Protein AF-A0A9X9XJI3-F1 (afdb_monomer)

Mean predicted aligned error: 17.51 Å

pLDDT: mean 70.68, std 14.54, range [41.31, 91.31]

InterPro domains:
  IPR009506 YjiS-like domain [PF06568] (57-91)

Organism: NCBI:txid1346889

Sequence (102 aa):
MSNEFLQIGLIHHTPHHHHPRHGQDVAPRRAELLSGASRLRARILRSSMCRAVGRLTRLMHLWRRRLAESNKLREMSDRELRDMNVNRYDVAHAVRRPFWRS

Foldseek 3Di:
DDDDDDPDPDDDDDDDDDDDDPDDDPPPPVVVVVVVVVVVVVVVVVVVVVVVVVVVVVVVVVVVVVVVVLVVLVPDDQVVCVVVVHHPVVSVVVVPDDPVPD

Solvent-accessible surface area (backbone atoms only — not comparable to full-atom values): 6601 Å² total; per-residue (Å²): 135,88,82,80,89,86,87,83,85,89,72,90,81,84,84,82,86,83,82,88,80,92,73,86,82,83,61,62,71,62,56,52,55,57,61,53,50,51,56,56,49,51,54,52,50,49,58,53,48,55,53,51,48,56,53,50,50,53,53,49,49,54,50,51,51,52,48,51,54,48,49,53,62,65,70,49,48,76,63,61,33,49,76,69,74,44,55,72,66,58,53,56,53,56,68,69,50,56,89,90,73,121

Secondary structure (DSSP, 8-state):
-----------------------S-SSHHHHHHHHHHHHHHHHHHHHHHHHHHHHHHHHHHHHHHHHHHHHHHHHS-HHHHHHTT--HHHHHHHHHS-TT--

Radius of gyration: 39.78 Å; Cα contacts (8 Å, |Δi|>4): 13; chains: 1; bounding box: 78×19×110 Å

Structure (mmCIF, N/CA/C/O backbone):
data_AF-A0A9X9XJI3-F1
#
_entry.id   AF-A0A9X9XJI3-F1
#
loop_
_atom_site.group_PDB
_atom_site.id
_atom_site.type_symbol
_atom_site.label_atom_id
_atom_site.label_alt_id
_atom_site.label_comp_id
_atom_site.label_asym_id
_atom_site.label_entity_id
_atom_site.label_seq_id
_atom_site.pdbx_PDB_ins_code
_atom_site.Cartn_x
_atom_site.Cartn_y
_atom_site.Cartn_z
_atom_site.occupancy
_atom_site.B_iso_or_equiv
_atom_site.auth_seq_id
_atom_site.auth_comp_id
_atom_site.auth_asym_id
_atom_site.auth_atom_id
_atom_site.pdbx_PDB_model_num
ATOM 1 N N . MET A 1 1 ? 25.001 -13.463 -85.226 1.00 44.75 1 MET A N 1
ATOM 2 C CA . MET A 1 1 ? 26.196 -14.328 -85.298 1.00 44.75 1 MET A CA 1
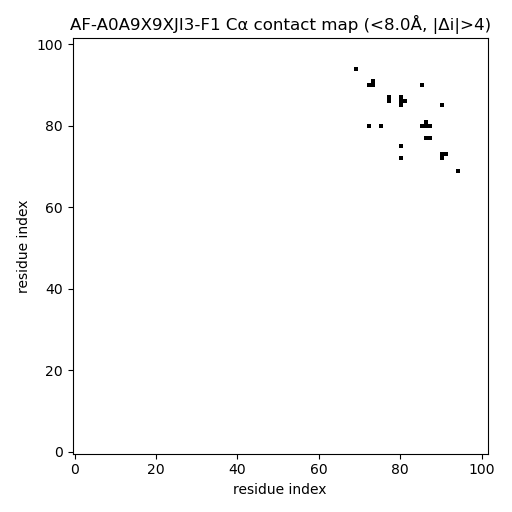ATOM 3 C C . MET A 1 1 ? 27.399 -13.430 -85.524 1.00 44.75 1 MET A C 1
ATOM 5 O O . MET A 1 1 ? 27.247 -12.460 -86.255 1.00 44.75 1 MET A O 1
ATOM 9 N N . SER A 1 2 ? 28.524 -13.762 -84.885 1.00 46.19 2 SER A N 1
ATOM 10 C CA . SER A 1 2 ? 29.861 -13.161 -85.053 1.00 46.19 2 SER A CA 1
ATOM 11 C C . SER A 1 2 ? 30.10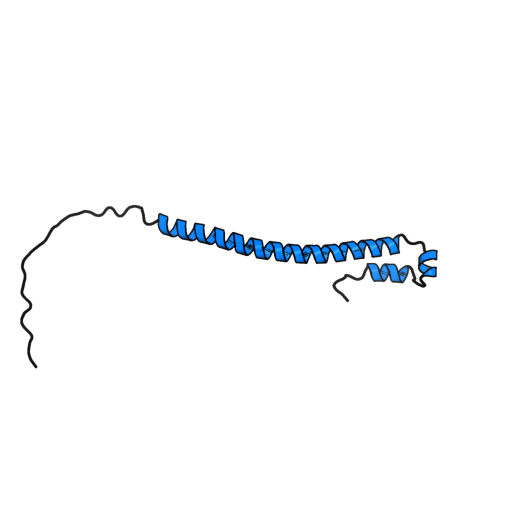8 -11.805 -84.377 1.00 46.19 2 SER A C 1
ATOM 13 O O . SER A 1 2 ? 29.746 -10.760 -84.902 1.00 46.19 2 SER A O 1
ATOM 15 N N . ASN A 1 3 ? 30.781 -11.823 -83.223 1.00 44.41 3 ASN A N 1
ATOM 16 C CA . ASN A 1 3 ? 32.181 -11.382 -83.184 1.00 44.41 3 ASN A CA 1
ATOM 17 C C . ASN A 1 3 ? 32.832 -11.730 -81.842 1.00 44.41 3 ASN A C 1
ATOM 19 O O . ASN A 1 3 ? 32.793 -10.991 -80.862 1.00 44.41 3 ASN A O 1
ATOM 23 N N . GLU A 1 4 ? 33.443 -12.906 -81.856 1.00 51.69 4 GLU A N 1
ATOM 24 C CA . GLU A 1 4 ? 34.685 -13.197 -81.153 1.00 51.69 4 GLU A CA 1
ATOM 25 C C . GLU A 1 4 ? 35.798 -12.376 -81.845 1.00 51.69 4 GLU A C 1
ATOM 27 O O . GLU A 1 4 ? 35.617 -11.960 -82.985 1.00 51.69 4 GLU A O 1
ATOM 32 N N . PHE A 1 5 ? 36.929 -12.138 -81.180 1.00 54.78 5 PHE A N 1
ATOM 33 C CA . PHE A 1 5 ? 38.073 -11.320 -81.637 1.00 54.78 5 PHE A CA 1
ATOM 34 C C . PHE A 1 5 ? 37.968 -9.807 -81.392 1.00 54.78 5 PHE A C 1
ATOM 36 O O . PHE A 1 5 ? 37.650 -9.024 -82.279 1.00 54.78 5 PHE A O 1
ATOM 43 N N . LEU A 1 6 ? 38.348 -9.392 -80.178 1.00 49.91 6 LEU A N 1
ATOM 44 C CA . LEU A 1 6 ? 39.440 -8.421 -79.959 1.00 49.91 6 LEU A CA 1
ATOM 45 C C . LEU A 1 6 ? 39.724 -8.273 -78.452 1.00 49.91 6 LEU A C 1
ATOM 47 O O . LEU A 1 6 ? 39.678 -7.198 -77.865 1.00 49.91 6 LEU A O 1
ATOM 51 N N . GLN A 1 7 ? 40.038 -9.397 -77.811 1.00 54.91 7 GLN A N 1
ATOM 52 C CA . GLN A 1 7 ? 40.901 -9.413 -76.634 1.00 54.91 7 GLN A CA 1
ATOM 53 C C . GLN A 1 7 ? 42.280 -9.814 -77.142 1.00 54.91 7 GLN A C 1
ATOM 55 O O . GLN A 1 7 ? 42.422 -10.944 -77.581 1.00 54.91 7 GLN A O 1
ATOM 60 N N . ILE A 1 8 ? 43.233 -8.883 -77.149 1.00 51.44 8 ILE A N 1
ATOM 61 C CA . ILE A 1 8 ? 44.662 -9.050 -76.820 1.00 51.44 8 ILE A CA 1
ATOM 62 C C . ILE A 1 8 ? 45.227 -7.622 -76.819 1.00 51.44 8 ILE A C 1
ATOM 64 O O . ILE A 1 8 ? 45.623 -7.066 -77.837 1.00 51.44 8 ILE A O 1
ATOM 68 N N . GLY A 1 9 ? 45.186 -7.003 -75.645 1.00 49.69 9 GLY A N 1
ATOM 69 C CA . GLY A 1 9 ? 45.902 -5.774 -75.314 1.00 49.69 9 GLY A CA 1
ATOM 70 C C . GLY A 1 9 ? 46.741 -6.048 -74.076 1.00 49.69 9 GLY A C 1
ATOM 71 O O . GLY A 1 9 ? 46.499 -5.486 -73.015 1.00 49.69 9 GLY A O 1
ATOM 72 N N . LEU A 1 10 ? 47.648 -7.017 -74.198 1.00 50.66 10 LEU A N 1
ATOM 73 C CA . LEU A 1 10 ? 48.611 -7.405 -73.179 1.00 50.66 10 LEU A CA 1
ATOM 74 C C . LEU A 1 10 ? 49.762 -6.389 -73.206 1.00 50.66 10 LEU A C 1
ATOM 76 O O . LEU A 1 10 ? 50.705 -6.546 -73.975 1.00 50.66 10 LEU A O 1
ATOM 80 N N . ILE A 1 11 ? 49.688 -5.340 -72.386 1.00 60.06 11 ILE A N 1
ATOM 81 C CA . ILE A 1 11 ? 50.865 -4.544 -72.024 1.00 60.06 11 ILE A CA 1
ATOM 82 C C . ILE A 1 11 ? 50.962 -4.515 -70.502 1.00 60.06 11 ILE A C 1
ATOM 84 O O . ILE A 1 11 ? 50.063 -4.083 -69.787 1.00 60.06 11 ILE A O 1
ATOM 88 N N . HIS A 1 12 ? 52.082 -5.062 -70.052 1.00 54.84 12 HIS A N 1
ATOM 89 C CA . HIS A 1 12 ? 52.551 -5.200 -68.689 1.00 54.84 12 HIS A CA 1
ATOM 90 C C . HIS A 1 12 ? 52.421 -3.916 -67.859 1.00 54.84 12 HIS A C 1
ATOM 92 O O . HIS A 1 12 ? 52.972 -2.882 -68.224 1.00 54.84 12 HIS A O 1
ATOM 98 N N . HIS A 1 13 ? 51.852 -4.032 -66.658 1.00 51.56 13 HIS A N 1
ATOM 99 C CA . HIS A 1 13 ? 52.382 -3.291 -65.516 1.00 51.56 13 HIS A CA 1
ATOM 100 C C . HIS A 1 13 ? 52.174 -4.082 -64.222 1.00 51.56 13 HIS A C 1
ATOM 102 O O . HIS A 1 13 ? 51.156 -3.993 -63.544 1.00 51.56 13 HIS A O 1
ATOM 108 N N . THR A 1 14 ? 53.175 -4.883 -63.874 1.00 62.28 14 THR A N 1
ATOM 109 C CA . THR A 1 14 ? 53.398 -5.344 -62.504 1.00 62.28 14 THR A CA 1
ATOM 110 C C . THR A 1 14 ? 54.113 -4.245 -61.727 1.00 62.28 14 THR A C 1
ATOM 112 O O . THR A 1 14 ? 55.215 -3.859 -62.116 1.00 62.28 14 THR A O 1
ATOM 115 N N . PRO A 1 15 ? 53.581 -3.819 -60.577 1.00 54.09 15 PRO A N 1
ATOM 116 C CA . PRO A 1 15 ? 54.416 -3.511 -59.437 1.00 54.09 15 PRO A CA 1
ATOM 117 C C . PRO A 1 15 ? 54.228 -4.619 -58.403 1.00 54.09 15 PRO A C 1
ATOM 119 O O . PRO A 1 15 ? 53.170 -4.795 -57.800 1.00 54.09 15 PRO A O 1
ATOM 122 N N . HIS A 1 16 ? 55.288 -5.400 -58.252 1.00 53.16 16 HIS A N 1
ATOM 123 C CA . HIS A 1 16 ? 55.451 -6.377 -57.195 1.00 53.16 16 HIS A CA 1
ATOM 124 C C . HIS A 1 16 ? 55.829 -5.659 -55.885 1.00 53.16 16 HIS A C 1
ATOM 126 O O . HIS A 1 16 ? 56.620 -4.722 -55.895 1.00 53.16 16 HIS A O 1
ATOM 132 N N . HIS A 1 17 ? 55.319 -6.205 -54.779 1.00 49.09 17 HIS A N 1
ATOM 133 C CA . HIS A 1 17 ? 55.715 -6.012 -53.377 1.00 49.09 17 HIS A CA 1
ATOM 134 C C . HIS A 1 17 ? 55.171 -4.808 -52.589 1.00 49.09 17 HIS A C 1
ATOM 136 O O . HIS A 1 17 ? 55.810 -3.771 -52.470 1.00 49.09 17 HIS A O 1
ATOM 142 N N . HIS A 1 18 ? 54.134 -5.084 -51.787 1.00 49.91 18 HIS A N 1
ATOM 143 C CA . HIS A 1 18 ? 54.299 -4.935 -50.340 1.00 49.91 18 HIS A CA 1
ATOM 144 C C . HIS A 1 18 ? 53.709 -6.121 -49.564 1.00 49.91 18 HIS A C 1
ATOM 146 O O . HIS A 1 18 ? 52.663 -6.673 -49.889 1.00 49.91 18 HIS A O 1
ATOM 152 N N . HIS A 1 19 ? 54.491 -6.543 -48.577 1.00 53.16 19 HIS A N 1
ATOM 153 C CA . HIS A 1 19 ? 54.358 -7.722 -47.732 1.00 53.16 19 HIS A CA 1
ATOM 154 C C . HIS A 1 19 ? 53.227 -7.547 -46.693 1.00 53.16 19 HIS A C 1
ATOM 156 O O . HIS A 1 19 ? 52.906 -6.412 -46.331 1.00 53.16 19 HIS A O 1
ATOM 162 N N . PRO A 1 20 ? 52.623 -8.636 -46.184 1.00 59.22 20 PRO A N 1
ATOM 163 C CA . PRO A 1 20 ? 51.483 -8.567 -45.294 1.00 59.22 20 PRO A CA 1
ATOM 164 C C . PRO A 1 20 ? 51.952 -8.276 -43.866 1.00 59.22 20 PRO A C 1
ATOM 166 O O . PRO A 1 20 ? 52.820 -8.958 -43.325 1.00 59.22 20 PRO A O 1
ATOM 169 N N . ARG A 1 21 ? 51.324 -7.301 -43.211 1.00 41.31 21 ARG A N 1
ATOM 170 C CA . ARG A 1 21 ? 51.324 -7.208 -41.748 1.00 41.31 21 ARG A CA 1
ATOM 171 C C . ARG A 1 21 ? 49.883 -7.095 -41.278 1.00 41.31 21 ARG A C 1
ATOM 173 O O . ARG A 1 21 ? 49.387 -6.043 -40.897 1.00 41.31 21 ARG A O 1
ATOM 180 N N . HIS A 1 22 ? 49.188 -8.223 -41.388 1.00 55.59 22 HIS A N 1
ATOM 181 C CA . HIS A 1 22 ? 47.893 -8.438 -40.765 1.00 55.59 22 HIS A CA 1
ATOM 182 C C . HIS A 1 22 ? 48.123 -8.618 -39.263 1.00 55.59 22 HIS A C 1
ATOM 184 O O . HIS A 1 22 ? 48.477 -9.695 -38.794 1.00 55.59 22 HIS A O 1
ATOM 190 N N . GLY A 1 23 ? 47.980 -7.536 -38.510 1.00 58.84 23 GLY A N 1
ATOM 191 C CA . GLY A 1 23 ? 48.146 -7.568 -37.069 1.00 58.84 23 GLY A CA 1
ATOM 192 C C . GLY A 1 23 ? 47.564 -6.320 -36.445 1.00 58.84 23 GLY A C 1
ATOM 193 O O . GLY A 1 23 ? 48.255 -5.319 -36.359 1.00 58.84 23 GLY A O 1
ATOM 194 N N . GLN A 1 24 ? 46.316 -6.458 -35.993 1.00 57.03 24 GLN A N 1
ATOM 195 C CA . GLN A 1 24 ? 45.649 -5.613 -35.000 1.00 57.03 24 GLN A CA 1
ATOM 196 C C . GLN A 1 24 ? 45.300 -4.188 -35.449 1.00 57.03 24 GLN A C 1
ATOM 198 O O . GLN A 1 24 ? 46.093 -3.284 -35.282 1.00 57.03 24 GLN A O 1
ATOM 203 N N . ASP A 1 25 ? 44.074 -4.000 -35.958 1.00 53.50 25 ASP A N 1
ATOM 204 C CA . ASP A 1 25 ? 43.246 -2.821 -35.614 1.00 53.50 25 ASP A CA 1
ATOM 205 C C . ASP A 1 25 ? 41.781 -2.927 -36.093 1.00 53.50 25 ASP A C 1
ATOM 207 O O . ASP A 1 25 ? 41.118 -1.955 -36.441 1.00 53.50 25 ASP A O 1
ATOM 211 N N . VAL A 1 26 ? 41.201 -4.134 -36.079 1.00 54.62 26 VAL A N 1
ATOM 212 C CA . VAL A 1 26 ? 39.756 -4.316 -36.359 1.00 54.62 26 VAL A CA 1
ATOM 213 C C . VAL A 1 26 ? 38.906 -4.204 -35.078 1.00 54.62 26 VAL A C 1
ATOM 215 O O . VAL A 1 26 ? 37.684 -4.350 -35.103 1.00 54.62 26 VAL A O 1
ATOM 218 N N . ALA A 1 27 ? 39.537 -3.930 -33.933 1.00 55.25 27 ALA A N 1
ATOM 219 C CA . ALA A 1 27 ? 38.886 -3.909 -32.627 1.00 55.25 27 ALA A CA 1
ATOM 220 C C . ALA A 1 27 ? 38.111 -2.619 -32.248 1.00 55.25 27 ALA A C 1
ATOM 222 O O . ALA A 1 27 ? 37.169 -2.756 -31.460 1.00 55.25 27 ALA A O 1
ATOM 223 N N . PRO A 1 28 ? 38.376 -1.391 -32.761 1.00 55.56 28 PRO A N 1
ATOM 224 C CA . PRO A 1 28 ? 37.780 -0.205 -32.135 1.00 55.56 28 PRO A CA 1
ATOM 225 C C . PRO A 1 28 ? 36.307 0.025 -32.519 1.00 55.56 28 PRO A C 1
ATOM 227 O O . PRO A 1 28 ? 35.507 0.435 -31.680 1.00 55.56 28 PRO A O 1
ATOM 230 N N . ARG A 1 29 ? 35.875 -0.333 -33.739 1.00 53.59 29 ARG A N 1
ATOM 231 C CA . 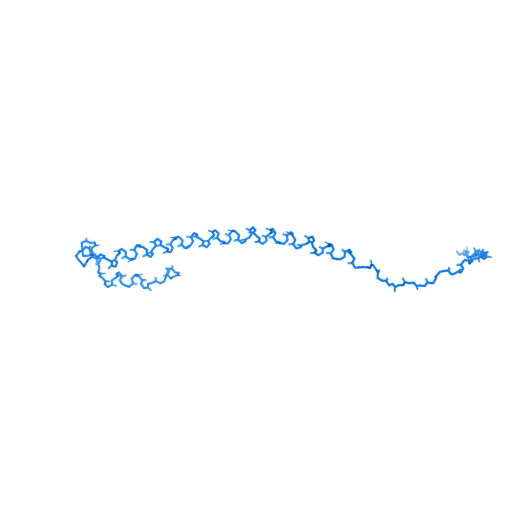ARG A 1 29 ? 34.499 -0.039 -34.203 1.00 53.59 29 ARG A CA 1
ATOM 232 C C . ARG A 1 29 ? 33.401 -0.846 -33.505 1.00 53.59 29 ARG A C 1
ATOM 234 O O . ARG A 1 29 ? 32.291 -0.353 -33.316 1.00 53.59 29 ARG A O 1
ATOM 241 N N . ARG A 1 30 ? 33.678 -2.098 -33.123 1.00 50.47 30 ARG A N 1
ATOM 242 C CA . ARG A 1 30 ? 32.700 -2.939 -32.403 1.00 50.47 30 ARG A CA 1
ATOM 243 C C . ARG A 1 30 ? 32.595 -2.545 -30.929 1.00 50.47 30 ARG A C 1
ATOM 245 O O . ARG A 1 30 ? 31.498 -2.581 -30.376 1.00 50.47 30 ARG A O 1
ATOM 252 N N . ALA A 1 31 ? 33.702 -2.124 -30.316 1.00 56.31 31 ALA A N 1
ATOM 253 C CA . ALA A 1 31 ? 33.723 -1.661 -28.932 1.00 56.31 31 ALA A CA 1
ATOM 254 C C . ALA A 1 31 ? 32.929 -0.350 -28.742 1.00 56.31 31 ALA A C 1
ATOM 256 O O . ALA A 1 31 ? 32.191 -0.216 -27.761 1.00 56.31 31 ALA A O 1
ATOM 257 N N . GLU A 1 32 ? 32.993 0.578 -29.703 1.00 56.94 32 GLU A N 1
ATOM 258 C CA . GLU A 1 32 ? 32.212 1.830 -29.691 1.00 56.94 32 GLU A CA 1
ATOM 259 C C . GLU A 1 32 ? 30.700 1.605 -29.862 1.00 56.94 32 GLU A C 1
ATOM 261 O O . GLU A 1 32 ? 29.889 2.192 -29.141 1.00 56.94 32 GLU A O 1
ATOM 266 N N . LEU A 1 33 ? 30.293 0.692 -30.752 1.00 57.69 33 LEU A N 1
ATOM 267 C CA . LEU A 1 33 ? 28.876 0.352 -30.940 1.00 57.69 33 LEU A CA 1
ATOM 268 C C . LEU A 1 33 ? 28.258 -0.296 -29.689 1.00 57.69 33 LEU A C 1
ATOM 270 O O . LEU A 1 33 ? 27.127 0.023 -29.309 1.00 57.69 33 LEU A O 1
ATOM 274 N N . LEU A 1 34 ? 29.006 -1.163 -29.000 1.00 58.47 34 LEU A N 1
ATOM 275 C CA . LEU A 1 34 ? 28.542 -1.821 -27.774 1.00 58.47 34 LEU A CA 1
ATOM 276 C C . LEU A 1 34 ? 28.429 -0.847 -26.585 1.00 58.47 34 LEU A C 1
ATOM 278 O O . LEU A 1 34 ? 27.517 -0.980 -25.763 1.00 58.47 34 LEU A O 1
ATOM 282 N N . SER A 1 35 ? 29.299 0.164 -26.513 1.00 60.56 35 SER A N 1
ATOM 283 C CA . SER A 1 35 ? 29.309 1.174 -25.440 1.00 60.56 35 SER A CA 1
ATOM 284 C C . SER A 1 35 ? 28.327 2.341 -25.666 1.00 60.56 35 SER A C 1
A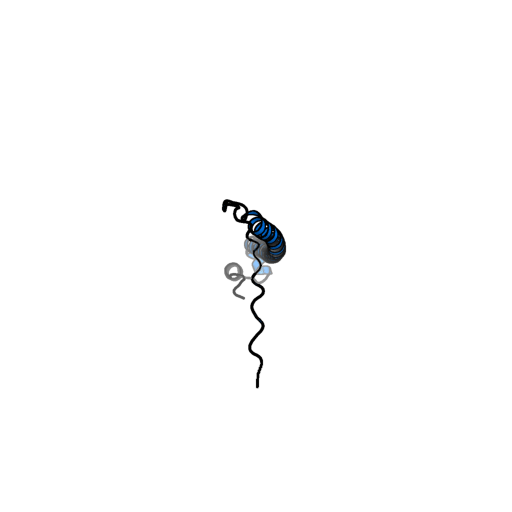TOM 286 O O . SER A 1 35 ? 27.925 3.018 -24.711 1.00 60.56 35 SER A O 1
ATOM 288 N N . GLY A 1 36 ? 27.857 2.550 -26.900 1.00 60.16 36 GLY A N 1
ATOM 289 C CA . GLY A 1 36 ? 26.678 3.376 -27.195 1.00 60.16 36 GLY A CA 1
ATOM 290 C C . GLY A 1 36 ? 25.356 2.677 -26.838 1.00 60.16 36 GLY A C 1
ATOM 291 O O . GLY A 1 36 ? 24.466 3.279 -26.225 1.00 60.16 36 GLY A O 1
ATOM 292 N N . ALA A 1 37 ? 25.246 1.380 -27.146 1.00 61.62 37 ALA A N 1
ATOM 293 C CA . ALA A 1 37 ? 24.039 0.585 -26.904 1.00 61.62 37 ALA A CA 1
ATOM 294 C C . ALA A 1 37 ? 23.707 0.412 -25.407 1.00 61.62 37 ALA A C 1
ATOM 296 O O . ALA A 1 37 ? 22.533 0.404 -25.020 1.00 61.62 37 ALA A O 1
ATOM 297 N N . SER A 1 38 ? 24.723 0.315 -24.546 1.00 62.38 38 SER A N 1
ATOM 298 C CA . SER A 1 38 ? 24.549 0.197 -23.091 1.00 62.38 38 SER A CA 1
ATOM 299 C C . SER A 1 38 ? 23.962 1.465 -22.456 1.00 62.38 38 SER A C 1
ATOM 301 O O . SER A 1 38 ? 23.105 1.366 -21.575 1.00 62.38 38 SER A O 1
ATOM 303 N N . ARG A 1 39 ? 24.329 2.657 -22.947 1.00 61.91 39 ARG A N 1
ATOM 304 C CA . ARG A 1 39 ? 23.799 3.942 -22.451 1.00 61.91 39 ARG A CA 1
ATOM 305 C C . ARG A 1 39 ? 22.313 4.129 -22.766 1.00 61.91 39 ARG A C 1
ATOM 307 O O . ARG A 1 39 ? 21.559 4.598 -21.911 1.00 61.91 39 ARG A O 1
ATOM 314 N N . LEU A 1 40 ? 21.869 3.716 -23.954 1.00 62.91 40 LEU A N 1
ATOM 315 C CA . LEU A 1 40 ? 20.451 3.758 -24.335 1.00 62.91 40 LEU A CA 1
ATOM 316 C C . LEU A 1 40 ? 19.623 2.736 -23.544 1.00 62.91 40 LEU A C 1
ATOM 318 O O . LEU A 1 40 ? 18.570 3.083 -23.001 1.00 62.91 40 LEU A O 1
ATOM 322 N N . ARG A 1 41 ? 20.134 1.507 -23.387 1.00 62.50 41 ARG A N 1
ATOM 323 C CA . ARG A 1 41 ? 19.503 0.468 -22.556 1.00 62.50 41 ARG A CA 1
ATOM 324 C C . ARG A 1 41 ? 19.363 0.902 -21.099 1.00 62.50 41 ARG A C 1
ATOM 326 O O . ARG A 1 41 ? 18.284 0.744 -20.536 1.00 62.50 41 ARG A O 1
ATOM 333 N N . ALA A 1 42 ? 20.395 1.510 -20.513 1.00 71.06 42 ALA A N 1
ATOM 334 C CA . ALA A 1 42 ? 20.348 2.019 -19.142 1.00 71.06 42 ALA A CA 1
ATOM 335 C C . ALA A 1 42 ? 19.261 3.093 -18.953 1.00 71.06 42 ALA A C 1
ATOM 337 O O . ALA A 1 42 ? 18.547 3.085 -17.949 1.00 71.06 42 ALA A O 1
ATOM 338 N N . ARG A 1 43 ? 19.078 3.989 -19.933 1.00 67.50 43 ARG A N 1
ATOM 339 C CA . ARG A 1 43 ? 18.028 5.022 -19.904 1.00 67.50 43 ARG A CA 1
ATOM 340 C C . ARG A 1 43 ? 16.621 4.427 -19.968 1.00 67.50 43 ARG A C 1
ATOM 342 O O . ARG A 1 43 ? 15.758 4.808 -19.175 1.00 67.50 43 ARG A O 1
ATOM 349 N N . ILE A 1 44 ? 16.404 3.474 -20.875 1.00 72.56 44 ILE A N 1
ATOM 350 C CA . ILE A 1 44 ? 15.113 2.793 -21.026 1.00 72.56 44 ILE A CA 1
ATOM 351 C C . ILE A 1 44 ? 14.797 1.994 -19.757 1.00 72.56 44 ILE A C 1
ATOM 353 O O . ILE A 1 44 ? 13.733 2.197 -19.172 1.00 72.56 44 ILE A O 1
ATOM 357 N N . LEU A 1 45 ? 15.746 1.186 -19.269 1.00 74.19 45 LEU A N 1
ATOM 358 C CA . LEU A 1 45 ? 15.612 0.408 -18.033 1.00 74.19 45 LEU A CA 1
ATOM 359 C C . LEU A 1 45 ? 15.292 1.296 -16.828 1.00 74.19 45 LEU A C 1
ATOM 361 O O . LEU A 1 45 ? 14.365 0.988 -16.083 1.00 74.19 45 LEU A O 1
ATOM 365 N N . ARG A 1 46 ? 15.973 2.439 -16.672 1.00 76.06 46 ARG A N 1
ATOM 366 C CA . ARG A 1 46 ? 15.700 3.397 -15.588 1.00 76.06 46 ARG A CA 1
ATOM 367 C C . ARG A 1 46 ? 14.271 3.936 -15.649 1.00 76.06 46 ARG A C 1
ATOM 369 O O . ARG A 1 46 ? 13.601 4.002 -14.623 1.00 76.06 46 ARG A O 1
ATOM 376 N N . SER A 1 47 ? 13.778 4.271 -16.842 1.00 75.56 47 SER A N 1
ATOM 377 C CA . SER A 1 47 ? 12.409 4.779 -17.014 1.00 75.56 47 SER A CA 1
ATOM 378 C C . SER A 1 47 ? 11.339 3.731 -16.681 1.00 75.56 47 SER A C 1
ATOM 380 O O . SER A 1 47 ? 10.306 4.055 -16.088 1.00 75.56 47 SER A O 1
ATOM 382 N N . SER A 1 48 ? 11.591 2.469 -17.030 1.00 74.56 48 SER A N 1
ATOM 383 C CA . SER A 1 48 ? 10.710 1.341 -16.726 1.00 74.56 48 SER A CA 1
ATOM 384 C C . SER A 1 48 ? 10.732 1.023 -15.232 1.00 74.56 48 SER A C 1
ATOM 386 O O . SER A 1 48 ? 9.687 0.818 -14.618 1.00 74.56 48 SER A O 1
ATOM 388 N N . MET A 1 49 ? 11.919 1.063 -14.630 1.00 80.88 49 MET A N 1
ATOM 389 C CA . MET A 1 49 ? 12.146 0.767 -13.221 1.00 80.88 49 MET A CA 1
ATOM 390 C C . MET A 1 49 ? 11.533 1.832 -12.308 1.00 80.88 49 MET A C 1
ATOM 392 O O . MET A 1 49 ? 10.818 1.479 -11.378 1.00 80.88 49 MET A O 1
ATOM 396 N N . CYS A 1 50 ? 11.681 3.127 -12.611 1.00 79.94 50 CYS A N 1
ATOM 397 C CA . CYS A 1 50 ? 10.998 4.188 -11.858 1.00 79.94 50 CYS A CA 1
ATOM 398 C C . CYS A 1 50 ? 9.469 4.051 -11.924 1.00 79.94 50 CYS A C 1
ATOM 400 O O . CYS A 1 50 ? 8.786 4.248 -10.919 1.00 79.94 50 CYS A O 1
ATOM 402 N N . ARG A 1 51 ? 8.921 3.661 -13.084 1.00 78.81 51 ARG A N 1
ATOM 403 C CA . ARG A 1 51 ? 7.483 3.390 -13.225 1.00 78.81 51 ARG A CA 1
ATOM 404 C C . ARG A 1 51 ? 7.042 2.181 -12.398 1.00 78.81 51 ARG A C 1
ATOM 406 O O . ARG A 1 51 ? 6.002 2.251 -11.746 1.00 78.81 51 ARG A O 1
ATOM 413 N N . ALA A 1 52 ? 7.825 1.104 -12.389 1.00 82.31 52 ALA A N 1
ATOM 414 C CA . ALA A 1 52 ? 7.552 -0.073 -11.567 1.00 82.31 52 ALA A CA 1
ATOM 415 C C . ALA A 1 52 ? 7.606 0.257 -10.066 1.00 82.31 52 ALA A C 1
ATOM 417 O O . ALA A 1 52 ? 6.678 -0.080 -9.333 1.00 82.31 52 ALA A O 1
ATOM 418 N N . VAL A 1 53 ? 8.625 1.004 -9.628 1.00 85.12 53 VAL A N 1
ATOM 419 C CA . VAL A 1 53 ? 8.755 1.480 -8.243 1.00 85.12 53 VAL A CA 1
ATOM 420 C C . VAL A 1 53 ? 7.557 2.343 -7.853 1.00 85.12 53 VAL A C 1
ATOM 422 O O . VAL A 1 53 ? 6.969 2.106 -6.806 1.00 85.12 53 VAL A O 1
ATOM 425 N N . GLY A 1 54 ? 7.122 3.275 -8.707 1.00 83.38 54 GLY A N 1
ATOM 426 C CA . GLY A 1 54 ? 5.940 4.103 -8.437 1.00 83.38 54 GLY A CA 1
ATOM 427 C C . GLY A 1 54 ? 4.638 3.305 -8.276 1.00 83.38 54 GLY A C 1
ATOM 428 O O . GLY A 1 54 ? 3.767 3.682 -7.492 1.00 83.38 54 GLY A O 1
ATOM 429 N N . ARG A 1 55 ? 4.486 2.181 -8.987 1.00 81.69 55 ARG A N 1
ATOM 430 C CA . ARG A 1 55 ? 3.346 1.267 -8.786 1.00 81.69 55 ARG A CA 1
ATOM 431 C C . ARG A 1 55 ? 3.474 0.501 -7.470 1.00 81.69 55 ARG A C 1
ATOM 433 O O . ARG A 1 55 ? 2.493 0.380 -6.739 1.00 81.69 55 A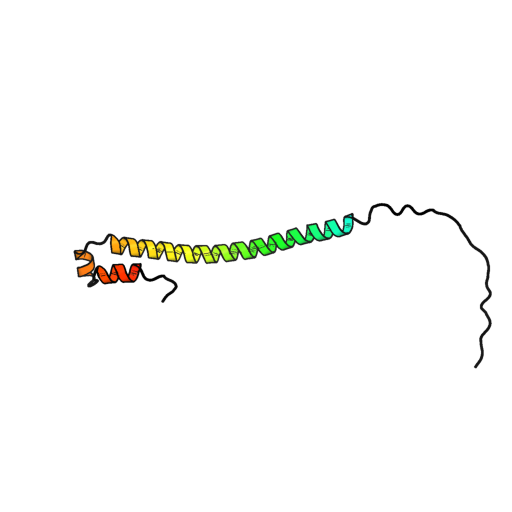RG A O 1
ATOM 440 N N . LEU A 1 56 ? 4.680 0.037 -7.152 1.00 84.81 56 LEU A N 1
ATOM 441 C CA . LEU A 1 56 ? 4.959 -0.706 -5.927 1.00 84.81 56 LEU A CA 1
ATOM 442 C C . LEU A 1 56 ? 4.764 0.162 -4.675 1.00 84.81 56 LEU A C 1
ATOM 444 O O . LEU A 1 56 ? 4.185 -0.298 -3.694 1.00 84.81 56 LEU A O 1
ATOM 448 N N . THR A 1 57 ? 5.170 1.433 -4.714 1.00 86.31 57 THR A N 1
ATOM 449 C CA . THR A 1 57 ? 4.991 2.368 -3.593 1.00 86.31 57 THR A CA 1
ATOM 450 C C . THR A 1 57 ? 3.523 2.680 -3.334 1.00 86.31 57 THR A C 1
ATOM 452 O O . THR A 1 57 ? 3.122 2.732 -2.173 1.00 86.31 57 THR A O 1
ATOM 455 N N . ARG A 1 58 ? 2.695 2.819 -4.379 1.00 85.25 58 ARG A N 1
ATOM 456 C CA . ARG A 1 58 ? 1.235 2.963 -4.220 1.00 85.25 58 ARG A CA 1
ATOM 457 C C . ARG A 1 58 ? 0.624 1.743 -3.535 1.00 85.25 58 ARG A C 1
ATOM 459 O O . ARG A 1 58 ? -0.144 1.905 -2.590 1.00 85.25 58 ARG A O 1
ATOM 466 N N . LEU A 1 59 ? 1.002 0.539 -3.967 1.00 86.38 59 LEU A N 1
ATOM 467 C CA . LEU A 1 59 ? 0.532 -0.702 -3.348 1.00 86.38 59 LEU A CA 1
ATOM 468 C C . LEU A 1 59 ? 0.975 -0.799 -1.879 1.00 86.38 59 LEU A C 1
ATOM 470 O O . LEU A 1 59 ? 0.165 -1.104 -1.006 1.00 86.38 59 LEU A O 1
ATOM 474 N N . MET A 1 60 ? 2.232 -0.460 -1.590 1.00 86.50 60 MET A N 1
ATOM 475 C CA . MET A 1 60 ? 2.759 -0.410 -0.223 1.00 86.50 60 MET A CA 1
ATOM 476 C C . MET A 1 60 ? 2.058 0.631 0.647 1.00 86.50 60 MET A C 1
ATOM 478 O O . MET A 1 60 ? 1.829 0.381 1.828 1.00 86.50 60 MET A O 1
ATOM 482 N N . HIS A 1 61 ? 1.685 1.784 0.095 1.00 88.06 61 HIS A N 1
ATOM 483 C CA . HIS A 1 61 ? 0.962 2.808 0.843 1.00 88.06 61 HIS A CA 1
ATOM 484 C C . HIS A 1 61 ? -0.439 2.330 1.246 1.00 88.06 61 HIS A C 1
ATOM 486 O O . HIS A 1 61 ? -0.832 2.482 2.402 1.00 88.06 61 HIS A O 1
ATOM 492 N N . LEU A 1 62 ? -1.158 1.678 0.326 1.00 86.62 62 LEU A N 1
ATOM 493 C CA . LEU A 1 62 ? -2.444 1.040 0.625 1.00 86.62 62 LEU A CA 1
ATOM 494 C C . LEU A 1 62 ? -2.294 -0.054 1.686 1.00 86.62 62 LEU A C 1
ATOM 496 O O . LEU A 1 62 ? -3.095 -0.125 2.617 1.00 86.62 62 LEU A O 1
ATOM 500 N N . TRP A 1 63 ? -1.238 -0.864 1.583 1.00 84.75 63 TRP A N 1
ATOM 501 C CA . TRP A 1 63 ? -0.958 -1.915 2.557 1.00 84.75 63 TRP A CA 1
ATOM 502 C C . TRP A 1 63 ? -0.675 -1.348 3.951 1.00 84.75 63 TRP A C 1
ATOM 504 O O . TRP A 1 63 ? -1.276 -1.793 4.926 1.00 84.75 63 TRP A O 1
ATOM 514 N N . ARG A 1 64 ? 0.157 -0.302 4.048 1.00 86.75 64 ARG A N 1
ATOM 515 C CA . ARG A 1 64 ? 0.435 0.396 5.313 1.00 86.75 64 ARG A CA 1
ATOM 516 C C . ARG A 1 64 ? -0.823 0.99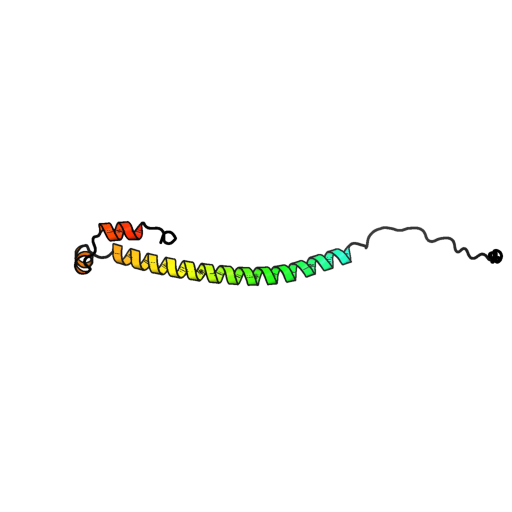3 5.927 1.00 86.75 64 ARG A C 1
ATOM 518 O O . ARG A 1 64 ? -1.033 0.837 7.125 1.00 86.75 64 ARG A O 1
ATOM 525 N N . ARG A 1 65 ? -1.658 1.655 5.121 1.00 87.12 65 ARG A N 1
ATOM 526 C CA . ARG A 1 65 ? -2.919 2.233 5.596 1.00 87.12 65 ARG A CA 1
ATOM 527 C C . ARG A 1 65 ? -3.838 1.152 6.162 1.00 87.12 65 ARG A C 1
ATOM 529 O O . ARG A 1 65 ? -4.341 1.300 7.269 1.00 87.12 65 AR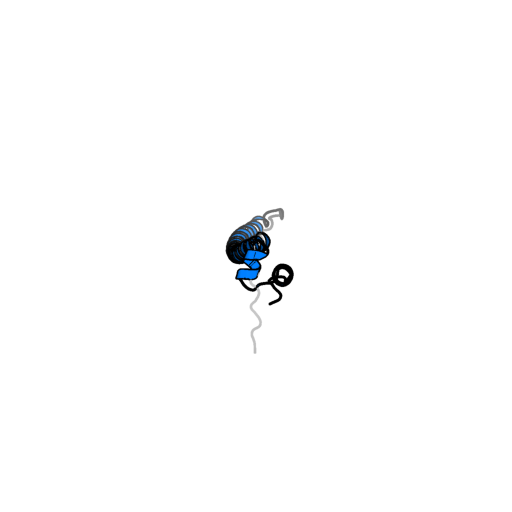G A O 1
ATOM 536 N N . ARG A 1 66 ? -3.976 0.030 5.457 1.00 83.12 66 ARG A N 1
ATOM 537 C CA . ARG A 1 66 ? -4.822 -1.081 5.902 1.00 83.12 66 ARG A CA 1
ATOM 538 C C . ARG A 1 66 ? -4.271 -1.807 7.127 1.00 83.12 66 ARG A C 1
ATOM 540 O O . ARG A 1 66 ? -5.047 -2.263 7.964 1.00 83.12 66 ARG A O 1
ATOM 547 N N . LEU A 1 67 ? -2.948 -1.889 7.257 1.00 84.06 67 LEU A N 1
ATOM 548 C CA . LEU A 1 67 ? -2.304 -2.418 8.456 1.00 84.06 67 LEU A CA 1
ATOM 549 C C . LEU A 1 67 ? -2.549 -1.496 9.658 1.00 84.06 67 LEU A C 1
ATOM 551 O O . LEU A 1 67 ? -2.864 -1.983 10.736 1.00 84.06 67 LEU A O 1
ATOM 555 N N . ALA A 1 68 ? -2.477 -0.176 9.465 1.00 86.44 68 ALA A N 1
ATOM 556 C CA . ALA A 1 68 ? -2.795 0.794 10.509 1.00 86.44 68 ALA A CA 1
ATOM 557 C C . ALA A 1 68 ? -4.273 0.722 10.933 1.00 86.44 68 ALA A C 1
ATOM 559 O O . ALA A 1 68 ? -4.565 0.711 12.125 1.00 86.44 68 ALA A O 1
ATOM 560 N N . GLU A 1 69 ? -5.199 0.601 9.978 1.00 85.12 69 GLU A N 1
ATOM 561 C CA . GLU A 1 69 ? -6.631 0.399 10.253 1.00 85.12 69 GLU A CA 1
ATOM 562 C C . GLU A 1 69 ? -6.878 -0.918 11.014 1.00 85.12 69 GLU A C 1
ATOM 564 O O . GLU A 1 69 ? -7.599 -0.936 12.009 1.00 85.12 69 GLU A O 1
ATOM 569 N N . SER A 1 70 ? -6.209 -2.004 10.612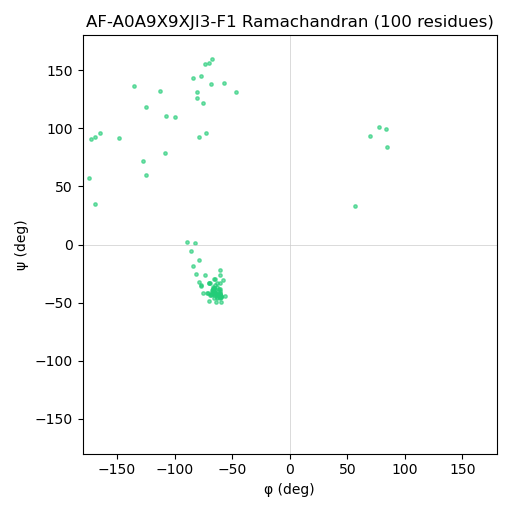 1.00 83.38 70 SER A N 1
ATOM 570 C CA . SER A 1 70 ? -6.260 -3.302 11.305 1.00 83.38 70 SER A CA 1
ATOM 571 C C . SER A 1 70 ? -5.709 -3.234 12.730 1.00 83.38 70 SER A C 1
ATOM 573 O O . SER A 1 70 ? -6.303 -3.795 13.649 1.00 83.38 70 SER A O 1
ATOM 575 N N . ASN A 1 71 ? -4.587 -2.539 12.929 1.00 84.12 71 ASN A N 1
ATOM 576 C CA . ASN A 1 71 ? -3.996 -2.351 14.251 1.00 84.12 71 ASN A CA 1
ATOM 577 C C . ASN A 1 71 ? -4.918 -1.528 15.150 1.00 84.12 71 ASN A C 1
ATOM 579 O O . ASN A 1 71 ? -5.143 -1.918 16.291 1.00 84.12 71 ASN A O 1
ATOM 583 N N . LYS A 1 72 ? -5.539 -0.472 14.613 1.00 85.81 72 LYS A N 1
ATOM 584 C CA . LYS A 1 72 ? -6.513 0.339 15.349 1.00 85.81 72 LYS A CA 1
ATOM 585 C C . LYS A 1 72 ? -7.709 -0.493 15.825 1.00 85.81 72 LYS A C 1
ATOM 587 O O . LYS A 1 72 ? -8.096 -0.392 16.982 1.00 85.81 72 LYS A O 1
ATOM 592 N N . LEU A 1 73 ? -8.249 -1.363 14.968 1.00 83.44 73 LEU A N 1
ATOM 593 C CA . LEU A 1 73 ? -9.326 -2.290 15.348 1.00 83.44 73 LEU A CA 1
ATOM 594 C C . LEU A 1 73 ? -8.884 -3.319 16.399 1.00 83.44 73 LEU A C 1
ATOM 596 O O . LEU A 1 73 ? -9.696 -3.787 17.192 1.00 83.44 73 LEU A O 1
ATOM 600 N N . ARG A 1 74 ? -7.602 -3.697 16.405 1.00 81.12 74 ARG A N 1
ATOM 601 C CA . ARG A 1 74 ? -7.043 -4.640 17.381 1.00 81.12 74 ARG A CA 1
ATOM 602 C C . ARG A 1 74 ? -6.806 -3.991 18.748 1.00 81.12 74 ARG A C 1
ATOM 604 O O . ARG A 1 74 ? -6.974 -4.667 19.763 1.00 81.12 74 ARG A O 1
ATOM 611 N N . GLU A 1 75 ? -6.415 -2.720 18.756 1.00 86.44 75 GLU A N 1
ATOM 612 C CA . GLU A 1 75 ? -6.217 -1.902 19.959 1.00 86.44 75 GLU A CA 1
ATOM 613 C C . GLU A 1 75 ? -7.538 -1.484 20.616 1.00 86.44 75 GLU A C 1
ATOM 615 O O . GLU A 1 75 ? -7.567 -1.301 21.831 1.00 86.44 75 GLU A O 1
ATOM 620 N N . MET A 1 76 ? -8.632 -1.394 19.850 1.00 87.31 76 MET A N 1
ATOM 621 C CA . MET A 1 76 ? -9.964 -1.107 20.389 1.00 87.31 76 MET A CA 1
ATOM 622 C C . MET A 1 76 ? -10.391 -2.127 21.449 1.00 87.31 76 MET A C 1
ATOM 624 O O . MET A 1 76 ? -10.184 -3.346 21.329 1.00 87.31 76 MET A O 1
ATOM 628 N N . SER A 1 77 ? -11.014 -1.599 22.499 1.00 84.50 77 SER A N 1
ATOM 629 C CA . SER A 1 77 ? -11.578 -2.388 23.586 1.00 84.50 77 SER A CA 1
ATOM 630 C C . SER A 1 77 ? -12.806 -3.172 23.120 1.00 84.50 77 SER A C 1
ATOM 632 O O . SER A 1 77 ? -13.498 -2.798 22.174 1.00 84.50 77 SER A O 1
ATOM 634 N N . ASP A 1 78 ? -13.119 -4.264 23.820 1.00 84.56 78 ASP A N 1
ATOM 635 C CA . ASP A 1 78 ? -14.269 -5.111 23.482 1.00 84.56 78 ASP A CA 1
ATOM 636 C C . ASP A 1 78 ? -15.602 -4.347 23.560 1.00 84.56 78 ASP A C 1
ATOM 638 O O . ASP A 1 78 ? -16.548 -4.680 22.856 1.00 84.56 78 ASP A O 1
ATOM 642 N N . ARG A 1 79 ? -15.661 -3.289 24.383 1.00 85.94 79 ARG A N 1
ATOM 643 C CA . ARG A 1 79 ? -16.813 -2.389 24.496 1.00 85.94 79 ARG A CA 1
ATOM 644 C C . ARG A 1 79 ? -16.976 -1.520 23.252 1.00 85.94 79 ARG A C 1
ATOM 646 O O . ARG A 1 79 ? -18.059 -1.496 22.689 1.00 85.94 79 ARG A O 1
ATOM 653 N N . GLU A 1 80 ? -15.901 -0.884 22.792 1.00 88.00 80 GLU A N 1
ATOM 654 C CA . GLU A 1 80 ? -15.927 -0.061 21.575 1.00 88.00 80 GLU A CA 1
ATOM 655 C C . GLU A 1 80 ? -16.275 -0.896 20.339 1.00 88.00 80 GLU A C 1
ATOM 657 O O . GLU A 1 80 ? -17.052 -0.464 19.491 1.00 88.00 80 GLU A O 1
ATOM 662 N N . LEU A 1 81 ? -15.745 -2.121 20.249 1.00 87.44 81 LEU A N 1
ATOM 663 C CA . LEU A 1 81 ? -16.118 -3.060 19.189 1.00 87.44 81 LEU A CA 1
ATOM 664 C C . LEU A 1 81 ? -17.616 -3.392 19.234 1.00 87.44 81 LEU A C 1
ATOM 666 O O . LEU A 1 81 ? -18.279 -3.400 18.195 1.00 87.44 81 LEU A O 1
ATOM 670 N N . ARG A 1 82 ? -18.166 -3.592 20.437 1.00 86.69 82 ARG A N 1
ATOM 671 C CA . ARG A 1 82 ? -19.595 -3.854 20.649 1.00 86.69 82 ARG A CA 1
ATOM 672 C C . ARG A 1 82 ? -20.475 -2.664 20.275 1.00 86.69 82 ARG A C 1
ATOM 674 O O . ARG A 1 82 ? -21.529 -2.876 19.684 1.00 86.69 82 ARG A O 1
ATOM 681 N N . ASP A 1 83 ? -20.025 -1.442 20.547 1.00 91.31 83 ASP A N 1
ATOM 682 C CA . ASP A 1 83 ? -20.726 -0.210 20.156 1.00 91.31 83 ASP A CA 1
ATOM 683 C C . ASP A 1 83 ? -20.777 -0.050 18.626 1.00 91.31 83 ASP A C 1
ATOM 685 O O . ASP A 1 83 ? -21.743 0.475 18.075 1.00 91.31 83 ASP A O 1
ATOM 689 N N . MET A 1 84 ? -19.773 -0.575 17.918 1.00 85.69 84 MET A N 1
ATOM 690 C CA . MET A 1 84 ? -19.762 -0.689 16.454 1.00 85.69 84 MET A CA 1
ATOM 691 C C . MET A 1 84 ? -20.523 -1.920 15.931 1.00 85.69 84 MET A C 1
ATOM 693 O O . MET A 1 84 ? -20.574 -2.137 14.720 1.00 85.69 84 MET A O 1
ATOM 697 N N . ASN A 1 85 ? -21.123 -2.714 16.823 1.00 86.56 85 ASN A N 1
ATOM 698 C CA . ASN A 1 85 ? -21.790 -3.983 16.530 1.00 86.56 85 ASN A CA 1
ATOM 699 C C . ASN A 1 85 ? -20.877 -5.003 15.819 1.00 86.56 85 ASN A C 1
ATOM 701 O O . ASN A 1 85 ? -21.324 -5.790 14.984 1.00 86.56 85 ASN A O 1
ATOM 705 N N . VAL A 1 86 ? -19.577 -4.975 16.133 1.00 85.00 86 VAL A N 1
ATOM 706 C CA . VAL A 1 86 ? -18.567 -5.877 15.570 1.00 85.00 86 VAL A CA 1
ATOM 707 C C . VAL A 1 86 ? -18.046 -6.802 16.664 1.00 85.00 86 VAL A C 1
ATOM 709 O O . VAL A 1 86 ? -17.657 -6.363 17.744 1.00 85.00 86 VAL A O 1
ATOM 712 N N . ASN A 1 87 ? -17.989 -8.102 16.379 1.00 85.00 87 ASN A N 1
ATOM 713 C CA . ASN A 1 87 ? -17.394 -9.071 17.290 1.00 85.00 87 ASN A CA 1
ATOM 714 C C . ASN A 1 87 ? -15.867 -9.125 17.106 1.00 85.00 87 ASN A C 1
ATOM 716 O O . ASN A 1 87 ? -15.347 -9.080 15.987 1.00 85.00 87 ASN A O 1
ATOM 720 N N . ARG A 1 88 ? -15.122 -9.306 18.200 1.00 83.81 88 ARG A N 1
ATOM 721 C CA . ARG A 1 88 ? -13.662 -9.470 18.179 1.00 83.81 88 ARG A CA 1
ATOM 722 C C . ARG A 1 88 ? -13.205 -10.649 17.315 1.00 83.81 88 ARG A C 1
ATOM 724 O O . ARG A 1 88 ? -12.136 -10.586 16.706 1.00 83.81 88 ARG A O 1
ATOM 731 N N . TYR A 1 89 ? -14.029 -11.693 17.215 1.00 84.88 89 TYR A N 1
ATOM 732 C CA . TYR A 1 89 ? -13.791 -12.817 16.308 1.00 84.88 89 TYR A CA 1
ATOM 733 C C . TYR A 1 89 ? -13.812 -12.393 14.831 1.00 84.88 89 TYR A C 1
ATOM 735 O O . TYR A 1 89 ? -12.916 -12.768 14.073 1.00 84.88 89 TYR A O 1
ATOM 743 N N . ASP A 1 90 ? -14.770 -11.553 14.434 1.00 82.69 90 ASP A N 1
ATOM 744 C CA . ASP A 1 90 ? -14.885 -11.064 13.056 1.00 82.69 90 ASP A CA 1
ATOM 745 C C . ASP A 1 90 ? -13.713 -10.157 12.686 1.00 82.69 90 ASP A C 1
ATOM 747 O O . ASP A 1 90 ? -13.154 -10.289 11.596 1.00 82.69 90 ASP A O 1
ATOM 751 N N . VAL A 1 91 ? -13.260 -9.308 13.617 1.00 83.12 91 VAL A N 1
ATOM 752 C CA . VAL A 1 91 ? -12.042 -8.499 13.437 1.00 83.12 91 VAL A CA 1
ATOM 753 C C . VAL A 1 91 ? -10.828 -9.401 13.218 1.00 83.12 91 VAL A C 1
ATOM 755 O O . VAL A 1 91 ? -10.086 -9.220 12.252 1.00 83.12 91 VAL A O 1
ATOM 758 N N . ALA A 1 92 ? -10.627 -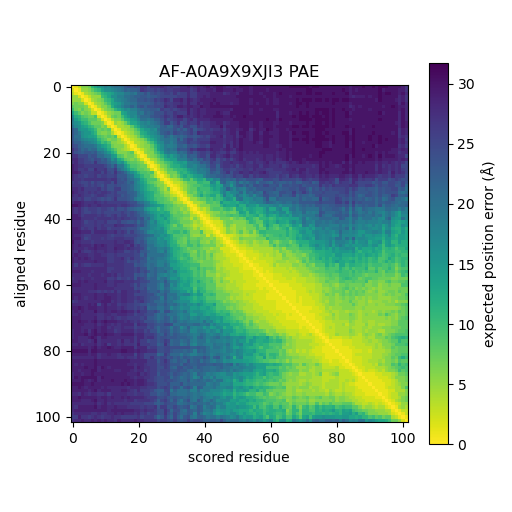10.409 14.071 1.00 83.44 92 ALA A N 1
ATOM 759 C CA . ALA A 1 92 ? -9.509 -11.340 13.933 1.00 83.44 92 ALA A CA 1
ATOM 760 C C . ALA A 1 92 ? -9.567 -12.121 12.609 1.00 83.44 92 ALA A C 1
ATOM 762 O O . ALA A 1 92 ? -8.533 -12.337 11.967 1.00 83.44 92 ALA A O 1
ATOM 763 N N . HIS A 1 93 ? -10.766 -12.511 12.170 1.00 82.69 93 HIS A N 1
ATOM 764 C CA . HIS A 1 93 ? -10.963 -13.198 10.899 1.00 82.69 93 HIS A CA 1
ATOM 765 C C . HIS A 1 93 ? -10.689 -12.279 9.698 1.00 82.69 93 HIS A C 1
ATOM 767 O O . HIS A 1 93 ? -9.999 -12.687 8.760 1.00 82.69 93 HIS A O 1
ATOM 773 N N . ALA A 1 94 ? -11.150 -11.028 9.747 1.00 79.31 94 ALA A N 1
ATOM 774 C CA . ALA A 1 94 ? -10.928 -10.027 8.707 1.00 79.31 94 ALA A CA 1
ATOM 775 C C . ALA A 1 94 ? -9.445 -9.647 8.566 1.00 79.31 94 ALA A C 1
ATOM 777 O O . ALA A 1 94 ? -8.941 -9.579 7.446 1.00 79.31 94 ALA A O 1
ATOM 778 N N . VAL A 1 95 ? -8.724 -9.477 9.681 1.00 79.44 95 VAL A N 1
ATOM 779 C CA . VAL A 1 95 ? -7.273 -9.198 9.688 1.00 79.44 95 VAL A CA 1
ATOM 780 C C . VAL A 1 95 ? -6.474 -10.356 9.084 1.00 79.44 95 VAL A C 1
ATOM 782 O O . VAL A 1 95 ? -5.443 -10.146 8.447 1.00 79.44 95 VAL A O 1
ATOM 785 N N . ARG A 1 96 ? -6.949 -11.592 9.259 1.00 79.38 96 ARG A N 1
ATOM 786 C CA . ARG A 1 96 ? -6.275 -12.793 8.753 1.00 79.38 96 ARG A CA 1
ATOM 787 C C . ARG A 1 96 ? -6.505 -13.027 7.253 1.00 79.38 96 ARG A C 1
ATOM 789 O O . ARG A 1 96 ? -5.798 -13.846 6.664 1.00 79.38 96 ARG A O 1
ATOM 796 N N . ARG A 1 97 ? -7.457 -12.332 6.614 1.00 79.56 97 ARG A N 1
ATOM 797 C CA . ARG A 1 97 ? -7.689 -12.447 5.167 1.00 79.56 97 ARG A CA 1
ATOM 798 C C . ARG A 1 97 ? -6.594 -11.708 4.385 1.00 79.56 97 ARG A C 1
ATOM 800 O O . ARG A 1 97 ? -6.430 -10.500 4.555 1.00 79.56 97 ARG A O 1
ATOM 807 N N . PRO A 1 98 ? -5.848 -12.398 3.503 1.00 68.25 98 PRO A N 1
ATOM 808 C CA . PRO A 1 98 ? -4.849 -11.734 2.682 1.00 68.25 98 PRO A CA 1
ATOM 809 C C . PRO A 1 98 ? -5.515 -10.810 1.655 1.00 68.25 98 PRO A C 1
ATOM 811 O O . PRO A 1 98 ? -6.497 -11.186 1.022 1.00 68.25 98 PRO A O 1
ATOM 814 N N . PHE A 1 99 ? -4.949 -9.615 1.454 1.00 66.81 99 PHE A N 1
ATOM 815 C CA . PHE A 1 99 ? -5.558 -8.550 0.641 1.00 66.81 99 PHE A CA 1
ATOM 816 C C . PHE A 1 99 ? -5.807 -8.927 -0.830 1.00 66.81 99 PHE A C 1
ATOM 818 O O . PHE A 1 99 ? -6.613 -8.284 -1.489 1.00 66.81 99 PHE A O 1
ATOM 825 N N . TRP A 1 100 ? -5.097 -9.931 -1.353 1.00 68.81 100 TRP A N 1
ATOM 826 C CA . TRP A 1 100 ? -5.235 -10.417 -2.730 1.00 68.81 100 TRP A CA 1
ATOM 827 C C . TRP A 1 100 ? -6.347 -11.461 -2.902 1.00 68.81 100 TRP A C 1
ATOM 829 O O . TRP A 1 100 ? -6.598 -11.905 -4.019 1.00 68.81 100 TRP A O 1
ATOM 839 N N . ARG A 1 101 ? -6.982 -11.890 -1.805 1.00 62.31 101 ARG A N 1
ATOM 840 C CA . ARG A 1 101 ? -8.186 -12.726 -1.818 1.00 62.31 101 ARG A CA 1
ATOM 841 C C . ARG A 1 101 ? -9.371 -11.870 -1.380 1.00 62.31 101 ARG A C 1
ATOM 843 O O . ARG A 1 101 ? -9.775 -11.908 -0.218 1.00 62.31 101 ARG A O 1
ATOM 850 N N . SER A 1 102 ? -9.871 -11.073 -2.316 1.00 54.72 102 SER A N 1
ATOM 851 C CA . SER A 1 102 ? -11.179 -10.413 -2.250 1.00 54.72 102 SER A CA 1
ATOM 852 C C . SER A 1 102 ? -12.110 -11.058 -3.256 1.00 54.72 102 SER A C 1
ATOM 854 O O . SER A 1 102 ? -11.673 -11.128 -4.428 1.00 54.72 102 SER A O 1
#